Protein AF-R7SIN9-F1 (afdb_monomer)

Mean predicted aligned error: 8.53 Å

Structure (mmCIF, N/CA/C/O backbone):
data_AF-R7SIN9-F1
#
_entry.id   AF-R7SIN9-F1
#
loop_
_atom_site.group_PDB
_atom_site.id
_atom_site.type_symbol
_atom_site.label_atom_id
_atom_site.label_alt_id
_atom_site.label_comp_id
_atom_site.label_asym_id
_atom_site.label_entity_id
_atom_site.label_seq_id
_atom_site.pdbx_PDB_ins_code
_atom_site.Cartn_x
_atom_site.Cartn_y
_atom_site.Cartn_z
_atom_site.occupancy
_atom_site.B_iso_or_equiv
_atom_site.auth_seq_id
_atom_site.auth_comp_id
_atom_site.auth_asym_id
_atom_site.auth_atom_id
_atom_site.pdbx_PDB_model_num
ATOM 1 N N . GLY A 1 1 ? -19.657 6.693 -9.513 1.00 39.12 1 GLY A N 1
ATOM 2 C CA . GLY A 1 1 ? -20.095 6.567 -8.110 1.00 39.12 1 GLY A CA 1
ATOM 3 C C . GLY A 1 1 ? -19.267 7.513 -7.276 1.00 39.12 1 GLY A C 1
ATOM 4 O O . GLY A 1 1 ? -18.076 7.613 -7.532 1.00 39.12 1 GLY A O 1
ATOM 5 N N . THR A 1 2 ? -19.885 8.265 -6.370 1.00 44.41 2 THR A N 1
ATOM 6 C CA . THR A 1 2 ? -19.199 9.208 -5.475 1.00 44.41 2 THR A CA 1
ATOM 7 C C . THR A 1 2 ? -18.183 8.460 -4.618 1.00 44.41 2 THR A C 1
ATOM 9 O O . THR A 1 2 ? -18.564 7.542 -3.894 1.00 44.41 2 THR A O 1
ATOM 12 N N . ALA A 1 3 ? -16.902 8.817 -4.724 1.00 55.59 3 ALA A N 1
ATOM 13 C CA . ALA A 1 3 ? -15.866 8.272 -3.856 1.00 55.59 3 ALA A CA 1
ATOM 14 C C . ALA A 1 3 ? -16.231 8.592 -2.398 1.00 55.59 3 ALA A C 1
ATOM 16 O O . ALA A 1 3 ? -16.412 9.759 -2.055 1.00 55.59 3 ALA A O 1
ATOM 17 N N . ASP A 1 4 ? -16.386 7.565 -1.560 1.00 61.91 4 ASP A N 1
ATOM 18 C CA . ASP A 1 4 ? -16.626 7.749 -0.129 1.00 61.91 4 ASP A CA 1
ATOM 19 C C . ASP A 1 4 ? -15.388 8.435 0.478 1.00 61.91 4 ASP A C 1
ATOM 21 O O . ASP A 1 4 ? -14.320 7.831 0.611 1.00 61.91 4 ASP A O 1
ATOM 25 N N . VAL A 1 5 ? -15.532 9.728 0.785 1.00 60.78 5 VAL A N 1
ATOM 26 C CA . VAL A 1 5 ? -14.475 10.631 1.279 1.00 60.78 5 VAL A CA 1
ATOM 27 C C . VAL A 1 5 ? -13.945 10.199 2.653 1.00 60.78 5 VAL A C 1
ATOM 29 O O . VAL A 1 5 ? -12.922 10.698 3.108 1.00 60.78 5 VAL A O 1
ATOM 32 N N . THR A 1 6 ? -14.615 9.251 3.315 1.00 65.62 6 THR A N 1
ATOM 33 C CA . THR A 1 6 ? -14.200 8.700 4.614 1.00 65.62 6 THR A CA 1
ATOM 34 C C . THR A 1 6 ? -13.271 7.490 4.496 1.00 65.62 6 THR A C 1
ATOM 36 O O . THR A 1 6 ? -12.843 6.931 5.505 1.00 65.62 6 THR A O 1
ATOM 39 N N . THR A 1 7 ? -12.949 7.071 3.271 1.00 76.94 7 THR A N 1
ATOM 40 C CA . THR A 1 7 ? -12.134 5.882 3.005 1.00 76.94 7 THR A CA 1
ATOM 41 C C . THR A 1 7 ? -10.676 6.273 2.793 1.00 76.94 7 THR A C 1
ATOM 43 O O . THR A 1 7 ? -10.371 7.061 1.896 1.00 76.94 7 THR A O 1
ATOM 46 N N . HIS A 1 8 ? -9.765 5.683 3.565 1.00 81.69 8 HIS A N 1
ATOM 47 C CA . HIS A 1 8 ? -8.332 5.783 3.315 1.00 81.69 8 HIS A CA 1
ATOM 48 C C . HIS A 1 8 ? -8.010 5.215 1.929 1.00 81.69 8 HIS A C 1
ATOM 50 O O . HIS A 1 8 ? -8.621 4.242 1.479 1.00 81.69 8 HIS A O 1
ATOM 56 N N . LYS A 1 9 ? -7.046 5.833 1.246 1.00 83.62 9 LYS A N 1
ATOM 57 C CA . LYS A 1 9 ? -6.591 5.426 -0.086 1.00 83.62 9 LYS A CA 1
ATOM 58 C C . LYS A 1 9 ? -5.133 4.988 -0.022 1.00 83.62 9 LYS A C 1
ATOM 60 O O . LYS A 1 9 ? -4.321 5.623 0.648 1.00 83.62 9 LYS A O 1
ATOM 65 N N . LEU A 1 10 ? -4.809 3.920 -0.737 1.00 83.69 10 LEU A N 1
ATOM 66 C CA . LEU A 1 10 ? -3.441 3.500 -1.022 1.00 83.69 10 LEU A CA 1
ATOM 67 C C . LEU A 1 10 ? -3.092 3.975 -2.431 1.00 83.69 10 LEU A C 1
ATOM 69 O O . LEU A 1 10 ? -3.770 3.604 -3.389 1.00 83.69 10 LEU A O 1
ATOM 73 N N . TYR A 1 11 ? -2.038 4.774 -2.550 1.00 85.62 11 TYR A N 1
ATOM 74 C CA . TYR A 1 11 ? -1.542 5.256 -3.836 1.00 85.62 11 TYR A CA 1
ATOM 75 C C . TYR A 1 11 ? -0.353 4.411 -4.279 1.00 85.62 11 TYR A C 1
ATOM 77 O O . TYR A 1 11 ? 0.602 4.224 -3.523 1.00 85.62 11 TYR A O 1
ATOM 85 N N . ILE A 1 12 ? -0.415 3.912 -5.508 1.00 86.31 12 ILE A N 1
ATOM 86 C CA . ILE A 1 12 ? 0.700 3.254 -6.182 1.00 86.31 12 ILE A CA 1
ATOM 87 C C . ILE A 1 12 ? 1.266 4.277 -7.159 1.00 86.31 12 ILE A C 1
ATOM 89 O O . ILE A 1 12 ? 0.534 4.79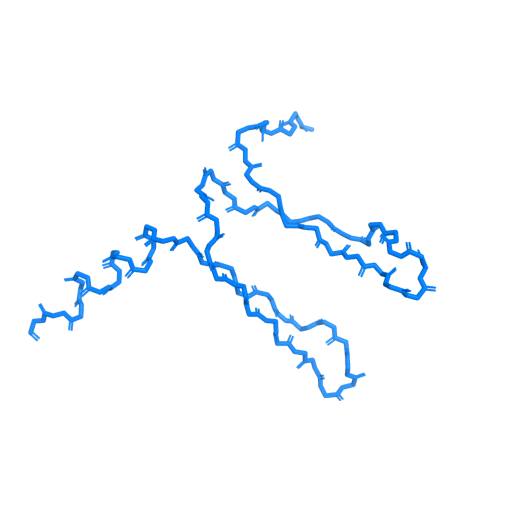4 -8.004 1.00 86.31 12 ILE A O 1
ATOM 93 N N . LEU A 1 13 ? 2.544 4.609 -6.996 1.00 86.00 13 LEU A N 1
ATOM 94 C CA . LEU A 1 13 ? 3.230 5.623 -7.791 1.00 86.00 13 LEU A CA 1
ATOM 95 C C . LEU A 1 13 ? 4.263 4.960 -8.699 1.00 86.00 13 LEU A C 1
ATOM 97 O O . LEU A 1 13 ? 5.036 4.115 -8.236 1.00 86.00 13 LEU A O 1
ATOM 101 N N . ASP A 1 14 ? 4.323 5.405 -9.951 1.00 82.25 14 ASP A N 1
ATOM 102 C CA . ASP A 1 14 ? 5.381 5.026 -10.880 1.00 82.25 14 ASP A CA 1
ATOM 103 C C . ASP A 1 14 ? 6.570 5.983 -10.723 1.00 82.25 14 ASP A C 1
ATOM 105 O O . ASP A 1 14 ? 6.547 7.143 -11.148 1.00 82.25 14 ASP A O 1
ATOM 109 N N . LEU A 1 15 ? 7.644 5.485 -10.112 1.00 82.31 15 LEU A N 1
ATOM 110 C CA . LEU A 1 15 ? 8.870 6.255 -9.898 1.00 82.31 15 LEU A CA 1
ATOM 111 C C . LEU A 1 15 ? 9.654 6.512 -11.195 1.00 82.31 15 LEU A C 1
ATOM 113 O O . LEU A 1 15 ? 10.430 7.463 -11.244 1.00 82.31 15 LEU A O 1
ATOM 117 N N . GLY A 1 16 ? 9.452 5.708 -12.243 1.00 83.19 16 GLY A N 1
ATOM 118 C CA . GLY A 1 16 ? 10.048 5.929 -13.564 1.00 83.19 16 GLY A CA 1
ATOM 119 C C . GLY A 1 16 ? 9.407 7.094 -14.323 1.00 83.19 16 GLY A C 1
ATOM 120 O O . GLY A 1 16 ? 10.010 7.638 -15.245 1.00 83.19 16 GLY A O 1
ATOM 121 N N . ARG A 1 17 ? 8.207 7.511 -13.904 1.00 81.81 17 ARG A N 1
ATOM 122 C CA . ARG A 1 17 ? 7.451 8.649 -14.441 1.00 81.81 17 ARG A CA 1
ATOM 123 C C . ARG A 1 17 ? 7.253 9.726 -13.380 1.00 81.81 17 ARG A C 1
ATOM 125 O O . ARG A 1 17 ? 6.125 10.124 -13.099 1.00 81.81 17 ARG A O 1
ATOM 132 N N . GLU A 1 18 ? 8.354 10.149 -12.763 1.00 87.25 18 GLU A N 1
ATOM 133 C CA . GLU A 1 18 ? 8.400 11.270 -11.807 1.00 87.25 18 GLU A CA 1
ATOM 134 C C . GLU A 1 18 ? 7.490 11.099 -10.574 1.00 87.25 18 GLU A C 1
ATOM 136 O O . GLU A 1 18 ? 7.080 12.073 -9.947 1.00 87.25 18 GLU A O 1
ATOM 141 N N . GLY A 1 19 ? 7.163 9.858 -10.199 1.00 82.56 19 GLY A N 1
ATOM 142 C CA . GLY A 1 19 ? 6.252 9.583 -9.087 1.00 82.56 19 GLY A CA 1
ATOM 143 C C . GLY A 1 19 ? 4.786 9.858 -9.422 1.00 82.56 19 GLY A C 1
ATOM 144 O O . GLY A 1 19 ? 3.986 10.087 -8.514 1.00 82.56 19 GLY A O 1
ATOM 145 N N . SER A 1 20 ? 4.422 9.852 -10.708 1.00 85.62 20 SER A N 1
ATOM 146 C CA . SER A 1 20 ? 3.030 10.001 -11.130 1.00 85.62 20 SER A CA 1
ATOM 147 C C . SER A 1 20 ? 2.150 8.861 -10.588 1.00 85.62 20 SER A C 1
ATOM 149 O O . SER A 1 20 ? 2.618 7.724 -10.449 1.00 85.62 20 SER A O 1
ATOM 151 N N . PRO A 1 21 ? 0.874 9.136 -10.252 1.00 84.06 21 PRO A N 1
ATOM 152 C CA . PRO A 1 21 ? -0.036 8.104 -9.772 1.00 84.06 21 PRO A CA 1
ATOM 153 C C . PRO A 1 21 ? -0.304 7.069 -10.865 1.00 84.06 21 PRO A C 1
ATOM 155 O O . PRO A 1 21 ? -0.864 7.396 -11.910 1.00 84.06 21 PRO A O 1
ATOM 158 N N . GLU A 1 22 ? 0.064 5.819 -10.604 1.00 85.69 22 GLU A N 1
ATOM 159 C CA . GLU A 1 22 ? -0.218 4.687 -11.486 1.00 85.69 22 GLU A CA 1
ATOM 160 C C . GLU A 1 22 ? -1.598 4.097 -11.177 1.00 85.69 22 GLU A C 1
ATOM 162 O O . GLU A 1 22 ? -2.386 3.817 -12.079 1.00 85.69 22 GLU A O 1
ATOM 167 N N . SER A 1 23 ? -1.913 3.926 -9.889 1.00 84.44 23 SER A N 1
ATOM 168 C CA . SER A 1 23 ? -3.180 3.343 -9.445 1.00 84.44 23 SER A CA 1
ATOM 169 C C . SER A 1 23 ? -3.549 3.774 -8.024 1.00 84.44 23 SER A C 1
ATOM 171 O O . SER A 1 23 ? -2.711 4.230 -7.245 1.00 84.44 23 SER A O 1
ATOM 173 N N . THR A 1 24 ? -4.830 3.642 -7.685 1.00 85.31 24 THR A N 1
ATOM 174 C CA . THR A 1 24 ? -5.375 3.916 -6.350 1.00 85.31 24 THR A CA 1
ATOM 175 C C . THR A 1 24 ? -6.210 2.730 -5.887 1.00 85.31 24 THR A C 1
ATOM 177 O O . THR A 1 24 ? -7.053 2.236 -6.634 1.00 85.31 24 THR A O 1
ATOM 180 N N . LEU A 1 25 ? -5.996 2.289 -4.647 1.00 83.31 25 LEU A N 1
ATOM 18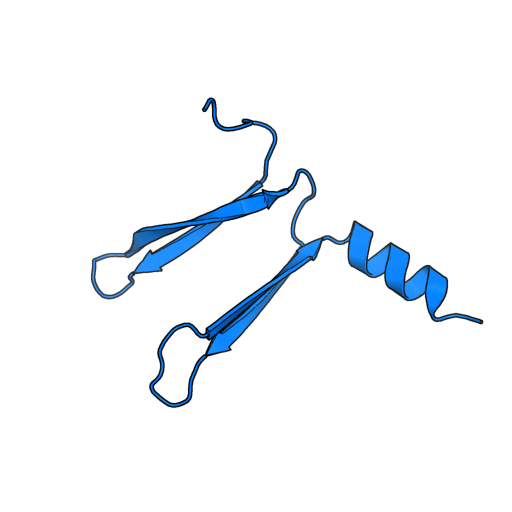1 C CA . LEU A 1 25 ? -6.776 1.234 -4.001 1.00 83.31 25 LEU A CA 1
A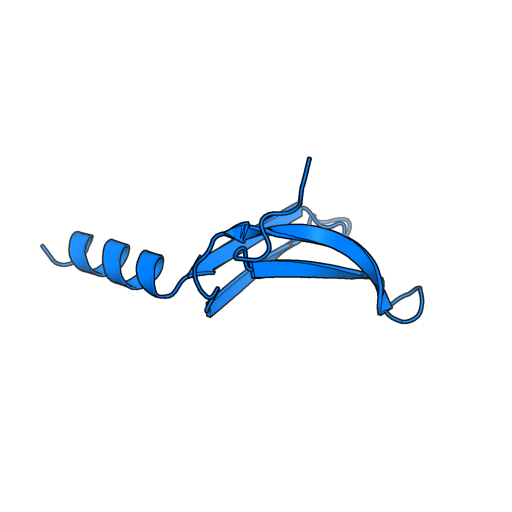TOM 182 C C . LEU A 1 25 ? -7.528 1.788 -2.789 1.00 83.31 25 LEU A C 1
ATOM 184 O O . LEU A 1 25 ? -7.015 2.638 -2.055 1.00 83.31 25 LEU A O 1
ATOM 188 N N . ASP A 1 26 ? -8.725 1.261 -2.550 1.00 84.62 26 ASP A N 1
ATOM 189 C CA . ASP A 1 26 ? -9.536 1.612 -1.388 1.00 84.62 26 ASP A CA 1
ATOM 190 C C . ASP A 1 26 ? -9.083 0.806 -0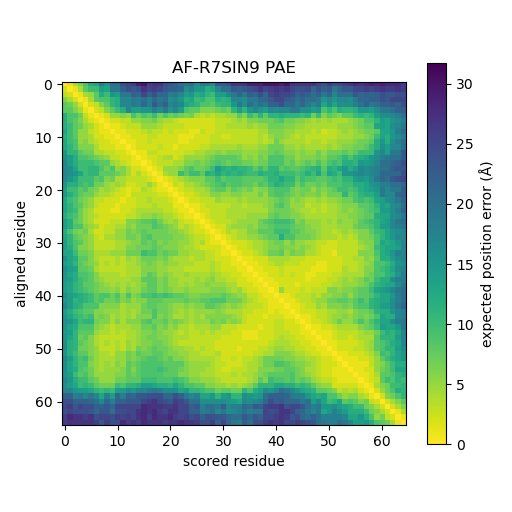.166 1.00 84.62 26 ASP A C 1
ATOM 192 O O . ASP A 1 26 ? -9.183 -0.418 -0.136 1.00 84.62 26 ASP A O 1
ATOM 196 N N . GLY A 1 27 ? -8.575 1.504 0.850 1.00 77.06 27 GLY A N 1
ATOM 197 C CA . GLY A 1 27 ? -8.024 0.929 2.080 1.00 77.06 27 GLY A CA 1
ATOM 198 C C . GLY A 1 27 ? -9.031 0.762 3.220 1.00 77.06 27 GLY A C 1
ATOM 199 O O . GLY A 1 27 ? -8.649 0.384 4.323 1.00 77.06 27 GLY A O 1
ATOM 200 N N . GLY A 1 28 ? -10.310 1.058 2.980 1.00 80.38 28 GLY A N 1
ATOM 201 C CA . GLY A 1 28 ? -11.340 1.067 4.019 1.00 80.38 28 GLY A CA 1
ATOM 202 C C . GLY A 1 28 ? -11.298 2.313 4.913 1.00 80.38 28 GLY A C 1
ATOM 203 O O . GLY A 1 28 ? -10.575 3.275 4.667 1.00 80.38 28 GLY A O 1
ATOM 204 N N . ARG A 1 29 ? -12.135 2.331 5.951 1.00 83.44 29 ARG A N 1
ATOM 205 C CA . ARG A 1 29 ? -12.298 3.497 6.844 1.00 83.44 29 ARG A CA 1
ATOM 206 C C . ARG A 1 29 ? -11.266 3.573 7.963 1.00 83.44 29 ARG A C 1
ATOM 208 O O . ARG A 1 29 ? -11.142 4.601 8.617 1.00 83.44 29 ARG A O 1
ATOM 215 N N . GLU A 1 30 ? -10.517 2.504 8.175 1.00 82.00 30 GLU A N 1
ATOM 216 C CA . GLU A 1 30 ? -9.537 2.414 9.248 1.00 82.00 30 GLU A CA 1
ATOM 217 C C . GLU A 1 30 ? -8.148 2.818 8.771 1.00 82.00 30 GLU A C 1
ATOM 219 O O . GLU A 1 30 ? -7.786 2.613 7.612 1.00 82.00 30 GLU A O 1
ATOM 224 N N . LEU A 1 31 ? -7.349 3.362 9.689 1.00 82.81 31 LEU A N 1
ATOM 225 C CA . LEU A 1 31 ? -5.956 3.665 9.408 1.00 82.81 31 LEU A CA 1
ATOM 226 C C . LEU A 1 31 ? -5.177 2.360 9.190 1.00 82.81 31 LEU A C 1
ATOM 228 O O . LEU A 1 31 ? -5.080 1.514 10.084 1.00 82.81 31 LEU A O 1
ATOM 232 N N . LEU A 1 32 ? -4.596 2.223 8.002 1.00 84.31 32 LEU A N 1
ATOM 233 C CA . LEU A 1 32 ? -3.703 1.125 7.652 1.00 84.31 32 LEU A CA 1
ATOM 234 C C . LEU A 1 32 ? -2.337 1.355 8.305 1.00 84.31 32 LEU A C 1
ATOM 236 O O . LEU A 1 32 ? -1.720 2.400 8.113 1.00 84.31 32 LEU A O 1
ATOM 240 N N . THR A 1 33 ? -1.858 0.386 9.081 1.00 85.56 33 THR A N 1
ATOM 241 C CA . THR A 1 33 ? -0.620 0.517 9.871 1.00 85.56 33 THR A CA 1
ATOM 242 C C . THR A 1 33 ? 0.517 -0.349 9.360 1.00 85.56 33 THR A C 1
ATOM 244 O O . THR A 1 33 ? 1.661 -0.169 9.768 1.00 85.56 33 THR A O 1
ATOM 247 N N . TYR A 1 34 ? 0.217 -1.307 8.487 1.00 83.88 34 TYR A N 1
ATOM 248 C CA . TYR A 1 34 ? 1.207 -2.180 7.878 1.00 83.88 34 TYR A CA 1
ATOM 249 C C . TYR A 1 34 ? 0.865 -2.419 6.412 1.00 83.88 34 TYR A C 1
ATOM 251 O O . TYR A 1 34 ? -0.277 -2.745 6.088 1.00 83.88 34 TYR A O 1
ATOM 259 N N . VAL A 1 35 ? 1.863 -2.275 5.540 1.00 85.50 35 VAL A N 1
ATOM 260 C CA . VAL A 1 35 ? 1.752 -2.565 4.109 1.00 85.50 35 VAL A CA 1
ATOM 261 C C . VAL A 1 35 ? 2.899 -3.486 3.717 1.00 85.50 35 VAL A C 1
ATOM 263 O O . VAL A 1 35 ? 4.066 -3.179 3.953 1.00 85.50 35 VAL A O 1
ATOM 266 N N . HIS A 1 36 ? 2.561 -4.614 3.104 1.00 87.06 36 HIS A N 1
ATOM 267 C CA . HIS A 1 36 ? 3.511 -5.556 2.536 1.00 87.06 36 HIS A CA 1
ATOM 268 C C . HIS A 1 36 ? 3.221 -5.756 1.054 1.00 87.06 36 HIS A C 1
ATOM 270 O O . HIS A 1 36 ? 2.076 -5.972 0.657 1.00 87.06 36 HIS A O 1
ATOM 276 N N . ILE A 1 37 ? 4.272 -5.705 0.238 1.00 87.62 37 ILE A N 1
ATOM 277 C CA . ILE A 1 37 ? 4.177 -5.844 -1.212 1.00 87.62 37 ILE A CA 1
ATOM 278 C C . ILE A 1 37 ? 4.921 -7.106 -1.616 1.00 87.62 37 ILE A C 1
ATOM 280 O O . ILE A 1 37 ? 6.128 -7.225 -1.407 1.00 87.62 37 ILE A O 1
ATOM 284 N N . ARG A 1 38 ? 4.200 -8.030 -2.244 1.00 88.75 38 ARG A N 1
ATOM 285 C CA . ARG A 1 38 ? 4.778 -9.203 -2.887 1.00 88.75 38 ARG A CA 1
ATOM 286 C C . ARG A 1 38 ? 4.898 -8.935 -4.380 1.00 88.75 38 ARG A C 1
ATOM 288 O O . ARG A 1 38 ? 3.913 -8.608 -5.041 1.00 88.75 38 ARG A O 1
ATOM 295 N N . ARG A 1 39 ? 6.105 -9.102 -4.911 1.00 88.06 39 ARG A N 1
ATOM 296 C CA . ARG A 1 39 ? 6.378 -9.010 -6.348 1.00 88.06 39 ARG A CA 1
ATOM 297 C C . ARG A 1 39 ? 6.440 -10.391 -6.982 1.00 88.06 39 ARG A C 1
ATOM 29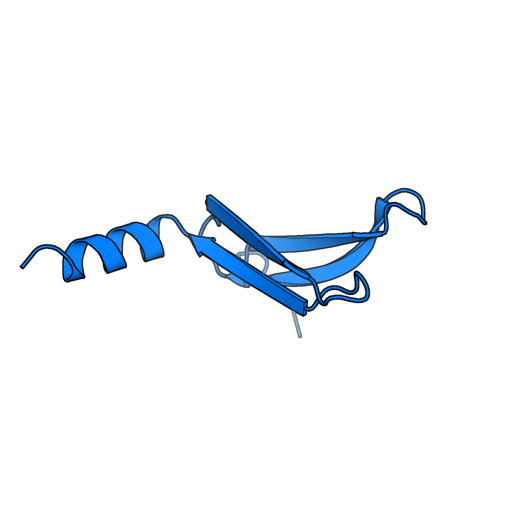9 O O . ARG A 1 39 ? 6.736 -11.382 -6.308 1.00 88.06 39 ARG A O 1
ATOM 306 N N . HIS A 1 40 ? 6.151 -10.440 -8.273 1.00 89.25 40 HIS A N 1
ATOM 307 C CA . HIS A 1 40 ? 6.469 -11.588 -9.106 1.00 89.25 40 HIS A CA 1
ATOM 308 C C . HIS A 1 40 ? 7.981 -11.669 -9.352 1.00 89.25 40 HIS A C 1
ATOM 310 O O . HIS A 1 40 ? 8.731 -10.727 -9.088 1.00 89.25 40 HIS A O 1
ATOM 316 N N . PHE A 1 41 ? 8.433 -12.823 -9.846 1.00 89.81 41 PHE A N 1
ATOM 317 C CA . PHE A 1 41 ? 9.847 -13.053 -10.151 1.00 89.81 41 PHE A CA 1
ATOM 318 C C . PHE A 1 41 ? 10.371 -12.119 -11.253 1.00 89.81 41 PHE A C 1
ATOM 320 O O . PHE A 1 41 ? 11.533 -11.732 -11.227 1.00 89.81 41 PHE A O 1
ATOM 327 N N . ASP A 1 42 ? 9.503 -11.711 -12.180 1.00 91.44 42 ASP A N 1
ATOM 328 C CA . ASP A 1 42 ? 9.802 -10.743 -13.242 1.00 91.44 42 ASP A CA 1
ATOM 329 C C . ASP A 1 42 ? 9.846 -9.280 -12.753 1.00 91.44 42 ASP A C 1
ATOM 331 O O . ASP A 1 42 ? 10.060 -8.365 -13.544 1.00 91.44 42 ASP A O 1
ATOM 335 N N . GLY A 1 43 ? 9.654 -9.047 -11.450 1.00 82.25 43 GLY A N 1
ATOM 336 C CA . GLY A 1 43 ? 9.670 -7.722 -10.839 1.00 82.25 43 GLY A CA 1
ATOM 337 C C . GLY A 1 43 ? 8.338 -6.972 -10.901 1.00 82.25 43 GLY A C 1
ATOM 338 O O . GLY A 1 43 ? 8.231 -5.920 -10.267 1.00 82.25 43 GLY A O 1
ATOM 339 N N . SER A 1 44 ? 7.318 -7.506 -11.581 1.00 84.19 44 SER A N 1
ATOM 340 C CA . SER A 1 44 ? 5.983 -6.902 -11.625 1.00 84.19 44 SER A CA 1
ATOM 341 C C . SER A 1 44 ? 5.263 -6.981 -10.268 1.00 84.19 44 SER A C 1
ATOM 343 O O . SER A 1 44 ? 5.567 -7.819 -9.406 1.00 84.19 44 SER A O 1
ATOM 345 N N . LEU A 1 45 ? 4.315 -6.065 -10.039 1.00 82.38 45 LEU A N 1
ATOM 346 C CA . LEU A 1 45 ? 3.509 -6.036 -8.817 1.00 82.38 45 LEU A CA 1
ATOM 347 C C . LEU A 1 45 ? 2.586 -7.263 -8.777 1.00 82.38 45 LEU A C 1
ATOM 349 O O . LEU A 1 45 ? 1.773 -7.442 -9.675 1.00 82.38 45 LEU A O 1
ATOM 353 N N . GLY A 1 46 ? 2.703 -8.095 -7.736 1.00 85.94 46 GLY A N 1
ATOM 354 C CA . GLY A 1 46 ? 1.890 -9.307 -7.603 1.00 85.94 46 GLY A CA 1
ATOM 355 C C . GLY A 1 46 ? 0.723 -9.151 -6.638 1.00 85.94 46 GLY A C 1
ATOM 356 O O . GLY A 1 46 ? -0.430 -9.327 -7.014 1.00 85.94 46 GLY A O 1
ATOM 357 N N . ALA A 1 47 ? 1.008 -8.820 -5.379 1.00 85.62 47 ALA A N 1
ATOM 358 C CA . ALA A 1 47 ? -0.026 -8.629 -4.367 1.00 85.62 47 ALA A CA 1
ATOM 359 C C . ALA A 1 47 ? 0.363 -7.555 -3.352 1.00 85.62 47 ALA A C 1
ATOM 361 O O . ALA A 1 47 ? 1.536 -7.408 -2.999 1.00 85.62 47 ALA A O 1
ATOM 362 N N . ILE A 1 48 ? -0.644 -6.850 -2.841 1.00 85.69 48 ILE A N 1
ATOM 363 C CA . ILE A 1 48 ? -0.507 -5.894 -1.744 1.00 85.69 48 ILE A CA 1
ATOM 364 C C . ILE A 1 48 ? -1.361 -6.397 -0.585 1.00 85.69 48 ILE A C 1
ATOM 366 O O . ILE A 1 48 ? -2.566 -6.586 -0.727 1.00 85.69 48 ILE A O 1
ATOM 370 N N . LEU A 1 49 ? -0.724 -6.605 0.563 1.00 85.50 49 LEU A N 1
ATOM 371 C CA . LEU A 1 49 ? -1.390 -6.849 1.834 1.00 85.50 49 LEU A CA 1
ATOM 372 C C . LEU A 1 49 ? -1.301 -5.567 2.659 1.00 85.50 49 LEU A C 1
ATOM 374 O O . LEU A 1 49 ? -0.206 -5.163 3.048 1.00 85.50 49 LEU A O 1
ATOM 378 N N . ALA A 1 50 ? -2.440 -4.944 2.937 1.00 86.00 50 ALA A N 1
ATOM 379 C CA . ALA A 1 50 ? -2.535 -3.796 3.829 1.00 86.00 50 ALA A CA 1
ATOM 380 C C . ALA A 1 50 ? -3.409 -4.157 5.033 1.00 86.00 50 ALA A C 1
ATOM 382 O O . ALA A 1 50 ? -4.470 -4.755 4.869 1.00 86.00 50 ALA A O 1
ATOM 383 N N . VAL A 1 51 ? -2.949 -3.827 6.239 1.00 84.19 51 VAL A N 1
ATOM 384 C CA . VAL A 1 51 ? -3.601 -4.230 7.492 1.00 84.19 51 VAL A CA 1
ATOM 385 C C . VAL A 1 51 ? -3.747 -3.021 8.411 1.00 84.19 51 VAL A C 1
ATOM 387 O O . VAL A 1 51 ? -2.798 -2.252 8.585 1.00 84.19 51 VAL A O 1
ATOM 390 N N . SER A 1 52 ? -4.931 -2.857 9.005 1.00 85.75 52 SER A N 1
ATOM 391 C CA . SER A 1 52 ? -5.194 -1.865 10.051 1.00 85.75 52 SER A CA 1
ATOM 392 C C . SER A 1 52 ? -4.760 -2.371 11.430 1.00 85.75 52 SER A C 1
ATOM 394 O O . SER A 1 52 ? -4.696 -3.577 11.682 1.00 85.75 52 SER A O 1
ATOM 396 N N . MET A 1 53 ? -4.502 -1.452 12.366 1.00 84.06 53 MET A N 1
ATOM 397 C CA . MET A 1 53 ? -4.214 -1.825 13.760 1.00 84.06 53 MET A CA 1
ATOM 398 C C . MET A 1 53 ? -5.369 -2.627 14.374 1.00 84.06 53 MET A C 1
ATOM 400 O O . MET A 1 53 ? -5.147 -3.561 15.140 1.00 84.06 53 MET A O 1
ATOM 404 N N . GLU A 1 54 ? -6.604 -2.289 14.010 1.00 82.81 54 GLU A N 1
ATOM 405 C CA . GLU A 1 54 ? -7.817 -2.946 14.495 1.00 82.81 54 GLU A CA 1
ATOM 406 C C . GLU A 1 54 ? -7.841 -4.434 14.100 1.00 82.81 54 GLU A C 1
ATOM 408 O O . GLU A 1 54 ? -7.991 -5.303 14.964 1.00 82.81 54 GLU A O 1
ATOM 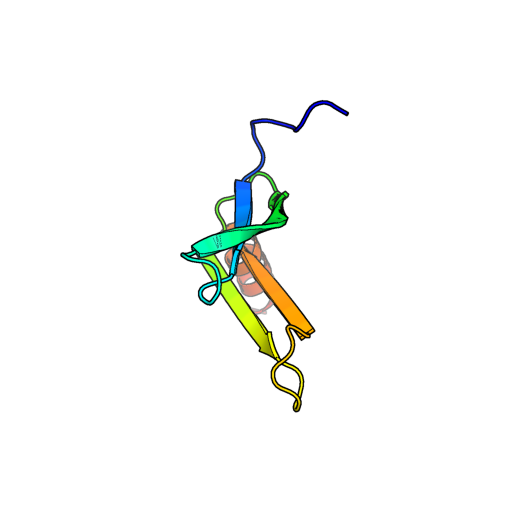413 N N . ALA A 1 55 ? -7.528 -4.750 12.837 1.00 79.56 55 ALA A N 1
ATOM 414 C CA . ALA A 1 55 ? -7.402 -6.124 12.352 1.00 79.56 55 ALA A CA 1
ATOM 415 C C . ALA A 1 55 ? -6.284 -6.912 13.067 1.00 79.56 55 ALA A C 1
ATOM 417 O O . ALA A 1 55 ? -6.456 -8.094 13.393 1.00 79.56 55 ALA A O 1
ATOM 418 N N . VAL A 1 56 ? -5.151 -6.265 13.373 1.00 77.38 56 VAL A N 1
ATOM 419 C CA . VAL A 1 56 ? -4.054 -6.886 14.141 1.00 77.38 56 VAL A CA 1
ATOM 420 C C . VAL A 1 56 ? -4.506 -7.223 15.563 1.00 77.38 56 VAL A C 1
ATOM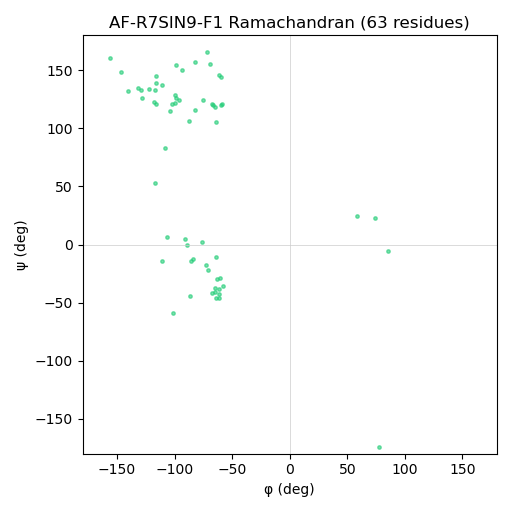 422 O O . VAL A 1 56 ? -4.266 -8.336 16.042 1.00 77.38 56 VAL A O 1
ATOM 425 N N . LEU A 1 57 ? -5.178 -6.288 16.238 1.00 78.25 57 LEU A N 1
ATOM 426 C CA . LEU A 1 57 ? -5.668 -6.473 17.605 1.00 78.25 57 LEU A CA 1
ATOM 427 C C . LEU A 1 57 ? -6.745 -7.564 17.683 1.00 78.25 57 LEU A C 1
ATOM 429 O O . LEU A 1 57 ? -6.690 -8.410 18.578 1.00 78.25 57 LEU A O 1
ATOM 433 N N . ARG A 1 58 ? -7.668 -7.614 16.714 1.00 76.12 58 ARG A N 1
ATOM 434 C CA . ARG A 1 58 ? -8.687 -8.673 16.615 1.00 76.12 58 ARG A CA 1
ATOM 435 C C . ARG A 1 58 ? -8.067 -10.057 16.435 1.00 76.12 58 ARG A C 1
ATOM 437 O O . ARG A 1 58 ? -8.477 -11.005 17.101 1.00 76.12 58 ARG A O 1
ATOM 444 N N . THR A 1 59 ? -7.045 -10.172 15.590 1.00 65.94 59 THR A N 1
ATOM 445 C CA . THR A 1 59 ? -6.366 -11.454 15.341 1.00 65.94 59 THR A CA 1
ATOM 446 C C . THR A 1 59 ? -5.610 -11.934 16.580 1.00 65.94 59 THR A C 1
ATOM 448 O O . THR A 1 59 ? -5.705 -13.102 16.956 1.00 65.94 59 THR A O 1
ATOM 451 N N . ARG A 1 60 ? -4.915 -11.032 17.289 1.00 54.34 60 ARG A N 1
ATOM 452 C CA . ARG A 1 60 ? -4.234 -11.385 18.545 1.00 54.34 60 ARG A CA 1
ATOM 453 C C . ARG A 1 60 ? -5.218 -11.799 19.637 1.00 54.34 60 ARG A C 1
ATOM 455 O O . ARG A 1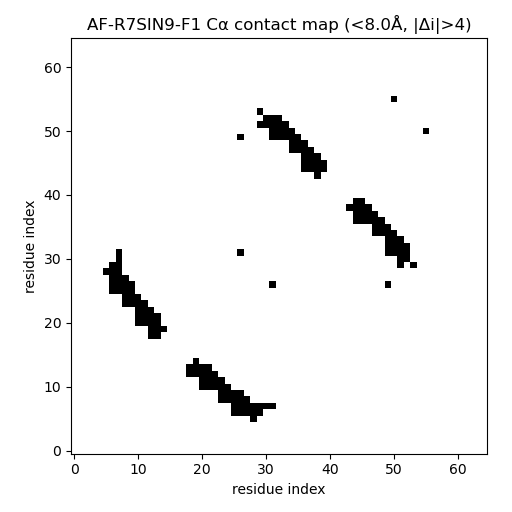 60 ? -4.935 -12.760 20.339 1.00 54.34 60 ARG A O 1
ATOM 462 N N . CYS A 1 61 ? -6.389 -11.166 19.734 1.00 41.91 61 CYS A N 1
ATOM 463 C CA . CYS A 1 61 ? -7.430 -11.571 20.686 1.00 41.91 61 CYS A CA 1
ATOM 464 C C . CYS A 1 61 ? -7.927 -13.017 20.453 1.00 41.91 61 CYS A C 1
ATOM 466 O O . CYS A 1 61 ? -8.285 -13.704 21.405 1.00 41.91 61 CYS A O 1
ATOM 468 N N . LEU A 1 62 ? -7.875 -13.514 19.211 1.00 43.03 62 LEU A N 1
ATOM 469 C CA . LEU A 1 62 ? -8.228 -14.896 18.861 1.00 43.03 62 LEU A CA 1
ATOM 470 C C . LEU A 1 62 ? -7.074 -15.904 19.025 1.00 43.03 62 LEU A C 1
ATOM 472 O O . LEU A 1 62 ? -7.337 -17.103 19.038 1.00 43.03 62 LEU A O 1
ATOM 476 N N . THR A 1 63 ? -5.821 -15.449 19.167 1.00 41.00 63 THR A N 1
ATOM 477 C CA . THR A 1 63 ? -4.629 -16.331 19.208 1.00 41.00 63 THR A CA 1
ATOM 478 C C . THR A 1 63 ? -4.010 -16.475 20.610 1.00 41.00 63 THR A C 1
ATOM 480 O O . THR A 1 63 ? -2.973 -17.110 20.763 1.00 41.00 63 THR A O 1
ATOM 483 N N . PHE A 1 64 ? -4.647 -15.930 21.651 1.00 36.91 64 PHE A N 1
ATOM 484 C CA . PHE A 1 64 ? -4.356 -16.268 23.049 1.00 36.91 64 PHE A CA 1
ATOM 485 C C . PHE A 1 64 ? -5.516 -17.098 23.613 1.00 36.91 64 PHE A C 1
ATOM 487 O O . PHE A 1 64 ? -6.431 -16.561 24.236 1.00 36.91 64 PHE A O 1
ATOM 494 N N . ARG A 1 65 ? -5.499 -18.406 23.354 1.00 39.72 65 ARG A N 1
ATOM 495 C CA . ARG A 1 65 ? -6.267 -19.413 24.094 1.00 39.72 65 ARG A CA 1
ATOM 496 C C . ARG A 1 65 ? -5.397 -20.631 24.331 1.00 39.72 65 ARG A C 1
ATOM 498 O O . ARG A 1 65 ? -4.657 -20.990 23.390 1.00 39.72 65 ARG A O 1
#

Secondary structure (DSSP, 8-state):
----TTS-EEEEEEGGGTTEEEEEEE--SSPEEEEEEEEPTTS-EEEEEEEEHHHHHHHHHHH--

Sequence (65 aa):
GTADVTTHKLYILDLGREGSPESTLDGGRELLTYVHIRRHFDGSLGAILAVSMEAVLRTRCLTFR

Foldseek 3Di:
DDDPPQWDKDFDFDVVVVRHTPDIDTRGNADFDDWDWDADPVRHTDDIDTHHPVRVVVVVVVVPD

pLDDT: mean 77.22, std 14.67, range [36.91, 91.44]

Radius of gyration: 15.05 Å; Cα contacts (8 Å, |Δi|>4): 81; chains: 1; bounding box: 30×31×38 Å

Solvent-accessible surface area (backbone atoms only — not comparable to full-atom values): 4177 Å² total; per-residue (Å²): 129,85,77,67,85,68,44,39,71,46,78,42,58,36,69,92,58,85,52,41,80,71,47,76,45,85,56,44,73,53,68,68,72,45,78,47,77,46,62,42,95,89,68,46,89,63,48,76,52,72,40,32,59,66,61,53,52,55,52,51,66,71,68,71,124

Organism: Dichomitus squalens (strain LYAD-421) (NCBI:txid732165)

Nearest PDB structures (foldseek):
  5jhf-assembly2_B  TM=3.949E-01  e=3.221E+00  Lachancea thermotolerans CBS 6340
  6spf-assembly1_X  TM=3.377E-01  e=8.611E+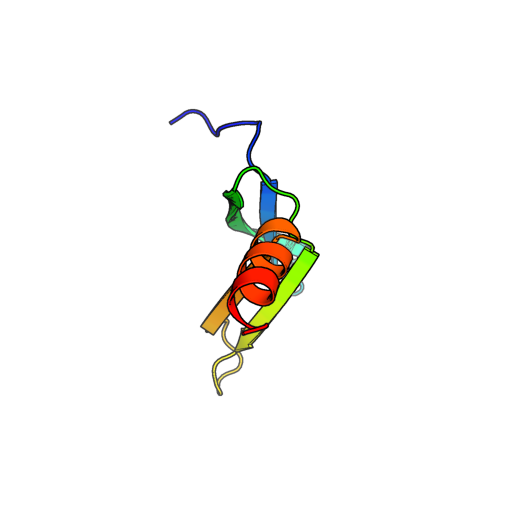00  Pseudomonas aeruginosa